Protein AF-A0A2H0A6L0-F1 (afdb_monomer_lite)

Radius of gyration: 22.54 Å; chains: 1; bounding box: 76×34×44 Å

pLDDT: mean 83.15, std 18.65, range [38.72, 98.06]

Foldseek 3Di:
DPVCVVCVVVLLVQLVVLCVLQVVDDSVRLSVQLVVQLVVQVVPDPCPVDDSVVSSVVSSVVSSVVSSCVVVVVVVVVVVVVVVVVVVVVVPPDPDDDD

Secondary structure (DSSP, 8-state):
--HHHHHHHHHHHHHHHHGGG-TTS-HHHHHHHHHHHHHHHHHT--STTS-HHHHHHHHHHHHHHHHHHHHHHHHHHHHHHHHHHHHHHHTTSSS----

Structure (mmCIF, N/CA/C/O backbone):
data_AF-A0A2H0A6L0-F1
#
_entry.id   AF-A0A2H0A6L0-F1
#
loop_
_atom_site.group_PDB
_atom_site.id
_atom_site.type_symbol
_atom_site.label_atom_id
_atom_site.label_alt_id
_atom_site.label_comp_id
_atom_site.label_asym_id
_atom_site.label_entity_id
_atom_site.label_seq_id
_atom_site.pdbx_PDB_ins_code
_atom_site.Cartn_x
_atom_site.Cartn_y
_atom_site.Cartn_z
_atom_site.occupancy
_atom_site.B_iso_or_equiv
_atom_site.auth_seq_id
_atom_site.auth_comp_id
_atom_site.auth_asym_id
_atom_site.auth_atom_id
_atom_site.pdbx_PDB_model_num
ATOM 1 N N . MET A 1 1 ? 17.806 -6.354 -7.735 1.00 68.44 1 MET A N 1
ATOM 2 C CA . MET A 1 1 ? 17.191 -5.100 -7.240 1.00 68.44 1 MET A CA 1
ATOM 3 C C . MET A 1 1 ? 16.490 -5.406 -5.926 1.00 68.44 1 MET A C 1
ATOM 5 O O . MET A 1 1 ? 15.667 -6.309 -5.908 1.00 68.44 1 MET A O 1
ATOM 9 N N . ASN A 1 2 ? 16.850 -4.749 -4.819 1.00 87.56 2 ASN A N 1
ATOM 10 C CA . ASN A 1 2 ? 16.207 -5.010 -3.527 1.00 87.56 2 ASN A CA 1
ATOM 11 C C . ASN A 1 2 ? 15.012 -4.061 -3.339 1.00 87.56 2 ASN A C 1
ATOM 13 O O . ASN A 1 2 ? 15.160 -2.935 -2.860 1.00 87.56 2 ASN A O 1
ATOM 17 N N . TYR A 1 3 ? 13.829 -4.523 -3.746 1.00 89.88 3 TYR A N 1
ATOM 18 C CA . TYR A 1 3 ? 12.594 -3.741 -3.663 1.00 89.88 3 TYR A CA 1
ATOM 19 C C . TYR A 1 3 ? 12.188 -3.406 -2.223 1.00 89.88 3 TYR A C 1
ATOM 21 O O . TYR A 1 3 ? 11.608 -2.346 -1.989 1.00 89.88 3 TYR A O 1
ATOM 29 N N . ALA A 1 4 ? 12.549 -4.247 -1.248 1.00 90.31 4 ALA A N 1
ATOM 30 C CA . ALA A 1 4 ? 12.293 -3.958 0.159 1.00 90.31 4 ALA A CA 1
ATOM 31 C C . ALA A 1 4 ? 13.054 -2.704 0.610 1.00 90.31 4 ALA A C 1
ATOM 33 O O . ALA A 1 4 ? 12.479 -1.827 1.246 1.00 90.31 4 ALA A O 1
ATOM 34 N N . ILE A 1 5 ? 14.320 -2.550 0.210 1.00 93.81 5 ILE A N 1
ATOM 35 C CA . ILE A 1 5 ? 15.089 -1.332 0.508 1.00 93.81 5 ILE A CA 1
ATOM 36 C C . ILE A 1 5 ? 14.494 -0.127 -0.229 1.00 93.81 5 ILE A C 1
ATOM 38 O O . ILE A 1 5 ? 14.269 0.917 0.383 1.00 93.81 5 ILE A O 1
ATOM 42 N N . GLN A 1 6 ? 14.189 -0.283 -1.519 1.00 94.88 6 GLN A N 1
ATOM 43 C CA . GLN A 1 6 ? 13.694 0.805 -2.366 1.00 94.88 6 GLN A CA 1
ATOM 44 C C . GLN A 1 6 ? 12.378 1.414 -1.860 1.00 94.88 6 GLN A C 1
ATOM 46 O O . GLN A 1 6 ? 12.210 2.632 -1.895 1.00 94.88 6 GLN A O 1
ATOM 51 N N . PHE A 1 7 ? 11.445 0.586 -1.384 1.00 96.25 7 PHE A N 1
ATOM 52 C CA . PHE A 1 7 ? 10.108 1.037 -0.993 1.00 96.25 7 PHE A CA 1
ATOM 53 C C . PHE A 1 7 ? 9.900 1.164 0.519 1.00 96.25 7 PHE A C 1
ATOM 55 O O . PHE A 1 7 ? 8.832 1.603 0.944 1.00 96.25 7 PHE A O 1
ATOM 62 N N . ARG A 1 8 ? 10.912 0.885 1.352 1.00 96.06 8 ARG A N 1
ATOM 63 C CA . ARG A 1 8 ? 10.808 0.987 2.820 1.00 96.06 8 ARG A CA 1
ATOM 64 C C . ARG A 1 8 ? 10.291 2.346 3.291 1.00 96.06 8 ARG A C 1
ATOM 66 O O . ARG A 1 8 ? 9.415 2.416 4.150 1.00 96.06 8 ARG A O 1
ATOM 73 N N . GLY A 1 9 ? 10.823 3.433 2.728 1.00 97.31 9 GLY A N 1
ATOM 74 C CA . GLY A 1 9 ? 10.389 4.793 3.070 1.00 97.31 9 GLY A CA 1
ATOM 75 C C . GLY A 1 9 ? 8.928 5.055 2.691 1.00 97.31 9 GLY A C 1
ATOM 76 O O . GLY A 1 9 ? 8.188 5.683 3.448 1.00 97.31 9 GLY A O 1
ATOM 77 N N . PHE A 1 10 ? 8.493 4.513 1.552 1.00 97.31 10 PHE A N 1
ATOM 78 C CA . PHE A 1 10 ? 7.110 4.600 1.095 1.00 97.31 10 PHE A CA 1
ATOM 79 C C . PHE A 1 10 ? 6.152 3.828 2.014 1.00 97.31 10 PHE A C 1
ATOM 81 O O . PHE A 1 10 ? 5.127 4.383 2.415 1.00 97.31 10 PHE A O 1
ATOM 88 N N . VAL A 1 11 ? 6.506 2.602 2.412 1.00 97.69 11 VAL A N 1
ATOM 89 C CA . VAL A 1 11 ? 5.697 1.789 3.336 1.00 97.69 11 VAL A CA 1
ATOM 90 C C . VAL A 1 11 ? 5.546 2.492 4.683 1.00 97.69 11 VAL A C 1
ATOM 92 O O . VAL A 1 11 ? 4.423 2.751 5.107 1.00 97.69 11 VAL A O 1
ATOM 95 N N . LYS A 1 12 ? 6.650 2.934 5.300 1.00 97.75 12 LYS A N 1
ATOM 96 C CA . LYS A 1 12 ? 6.607 3.676 6.574 1.00 97.75 12 LYS A CA 1
ATOM 97 C C . LYS A 1 12 ? 5.739 4.934 6.500 1.00 97.75 12 LYS A C 1
ATOM 99 O O . LYS A 1 12 ? 4.939 5.204 7.394 1.00 97.75 12 LYS A O 1
ATOM 104 N N . SER A 1 13 ? 5.874 5.706 5.420 1.00 97.81 13 SER A N 1
ATOM 105 C CA . SER A 1 13 ? 5.053 6.902 5.193 1.00 97.81 13 SER A CA 1
ATOM 106 C C . SER A 1 13 ? 3.568 6.554 5.063 1.00 97.81 13 SER A C 1
ATOM 108 O O . SER A 1 13 ? 2.719 7.265 5.602 1.00 97.81 13 SER A O 1
ATOM 110 N N . THR A 1 14 ? 3.252 5.446 4.392 1.00 97.31 14 THR A N 1
ATOM 111 C CA . THR A 1 14 ? 1.880 4.962 4.211 1.00 97.31 14 THR A CA 1
ATOM 112 C C . THR A 1 14 ? 1.263 4.518 5.532 1.00 97.31 14 THR A C 1
ATOM 114 O O . THR A 1 14 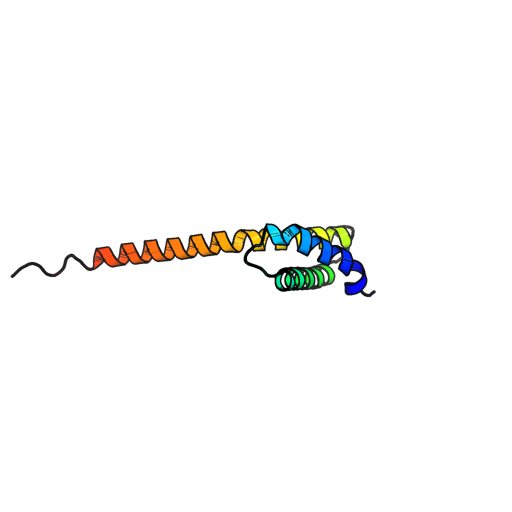? 0.154 4.956 5.834 1.00 97.31 14 THR A O 1
ATOM 117 N N . VAL A 1 15 ? 1.981 3.739 6.347 1.00 97.69 15 VAL A N 1
ATOM 118 C CA . VAL A 1 15 ? 1.531 3.306 7.682 1.00 97.69 15 VAL A CA 1
ATOM 119 C C . VAL A 1 15 ? 1.175 4.518 8.538 1.00 97.69 15 VAL A C 1
ATOM 121 O O . VAL A 1 15 ? 0.028 4.664 8.961 1.00 97.69 15 VAL A O 1
ATOM 124 N N . ARG A 1 16 ? 2.111 5.467 8.678 1.00 97.19 16 ARG A N 1
ATOM 125 C CA . ARG A 1 16 ? 1.908 6.685 9.477 1.00 97.19 16 ARG A CA 1
ATOM 126 C C . ARG A 1 16 ? 0.692 7.497 9.021 1.00 97.19 16 ARG A C 1
A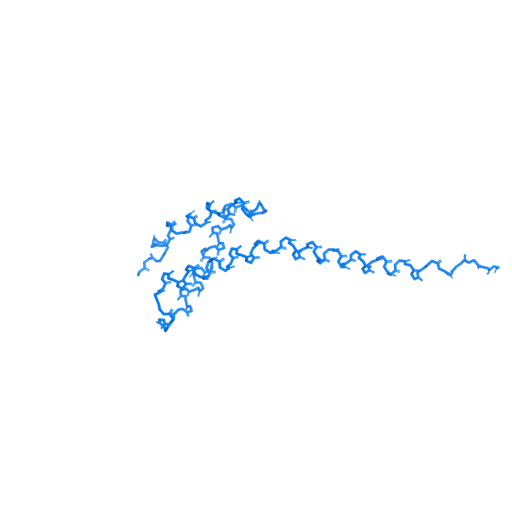TOM 128 O O . ARG A 1 16 ? -0.065 7.988 9.850 1.00 97.19 16 ARG A O 1
ATOM 135 N N . LYS A 1 17 ? 0.489 7.647 7.706 1.00 96.38 17 LYS A N 1
ATOM 136 C CA . LYS A 1 17 ? -0.647 8.406 7.146 1.00 96.38 17 LYS A CA 1
ATOM 137 C C . LYS A 1 17 ? -1.995 7.710 7.335 1.00 96.38 17 LYS A C 1
ATOM 139 O O . LYS A 1 17 ? -3.018 8.385 7.338 1.00 96.38 17 LYS A O 1
ATOM 144 N N . ASN A 1 18 ? -2.010 6.382 7.430 1.00 96.12 18 ASN A N 1
ATOM 145 C CA . ASN A 1 18 ? -3.246 5.605 7.479 1.00 96.12 18 ASN A CA 1
ATOM 146 C C . ASN A 1 18 ? -3.622 5.142 8.884 1.00 96.12 18 ASN A C 1
ATOM 148 O O . ASN A 1 18 ? -4.786 4.814 9.082 1.00 96.12 18 ASN A O 1
ATOM 152 N N . LYS A 1 19 ? -2.701 5.159 9.855 1.00 94.25 19 LYS A N 1
ATOM 153 C CA . LYS A 1 19 ? -2.969 4.655 11.207 1.00 94.25 19 LYS A CA 1
ATOM 154 C C . LYS A 1 19 ? -4.178 5.323 11.872 1.00 94.25 19 LYS A C 1
ATOM 156 O O . LYS A 1 19 ? -5.018 4.629 12.431 1.00 94.25 19 LYS A O 1
ATOM 161 N N . ALA A 1 20 ? -4.320 6.643 11.740 1.00 92.56 20 ALA A N 1
ATOM 162 C CA . ALA A 1 20 ? -5.478 7.367 12.275 1.00 92.56 20 ALA A CA 1
ATOM 163 C C . ALA A 1 20 ? -6.806 6.992 11.584 1.00 92.56 20 ALA A C 1
ATOM 165 O O . ALA A 1 20 ? -7.861 7.052 12.203 1.00 92.56 20 ALA A O 1
ATOM 166 N N . ALA A 1 21 ? -6.760 6.590 10.310 1.00 92.25 21 ALA A N 1
ATOM 167 C CA . ALA A 1 21 ? -7.936 6.202 9.527 1.00 92.25 21 ALA A CA 1
ATOM 168 C C . ALA A 1 21 ? -8.257 4.696 9.605 1.00 92.25 21 ALA A C 1
ATOM 170 O O . ALA A 1 21 ? -9.267 4.262 9.057 1.00 92.25 21 ALA A O 1
ATOM 171 N N . LEU A 1 22 ? -7.388 3.903 10.235 1.00 93.50 22 LEU A N 1
ATOM 172 C CA . LEU A 1 22 ? -7.511 2.458 10.424 1.00 93.50 22 LEU A CA 1
ATOM 173 C C . LEU A 1 22 ? -7.320 2.139 11.919 1.00 93.50 22 LEU A C 1
ATOM 175 O O . LEU A 1 22 ? -6.303 1.551 12.297 1.00 93.50 22 LEU A O 1
ATOM 179 N N . PRO A 1 23 ? -8.251 2.570 12.791 1.00 91.00 23 PRO A N 1
ATOM 180 C CA . PRO A 1 23 ? -8.098 2.417 14.237 1.00 91.00 23 PRO A CA 1
ATOM 181 C C . PRO A 1 23 ? -7.986 0.945 14.655 1.00 91.00 23 PRO A C 1
ATOM 183 O O . PRO A 1 23 ? -7.153 0.630 15.503 1.00 91.00 23 PRO A O 1
ATOM 186 N N . ASP A 1 24 ? -8.720 0.063 13.973 1.00 91.19 24 ASP A N 1
ATOM 187 C CA . ASP A 1 24 ? -8.804 -1.375 14.260 1.00 91.19 24 ASP A CA 1
ATOM 188 C C . ASP A 1 24 ? -7.556 -2.175 13.859 1.00 91.19 24 ASP A C 1
ATOM 190 O O . ASP A 1 24 ? -7.453 -3.351 14.191 1.00 91.19 24 ASP A O 1
ATOM 194 N N . PHE A 1 25 ? -6.616 -1.564 13.133 1.00 93.94 25 PHE A N 1
ATOM 195 C CA . PHE A 1 25 ? -5.398 -2.227 12.669 1.00 93.94 25 PHE A CA 1
ATOM 196 C C . PHE A 1 25 ? -4.179 -1.649 13.371 1.00 93.94 25 PHE A C 1
ATOM 198 O O . PHE A 1 25 ? -3.976 -0.435 13.399 1.00 93.94 25 PHE A O 1
ATOM 205 N N . THR A 1 26 ? -3.313 -2.498 13.903 1.00 95.81 26 THR A N 1
ATOM 206 C CA . THR A 1 26 ? -1.997 -2.097 14.413 1.00 95.81 26 THR A CA 1
ATOM 207 C C . THR A 1 26 ? -1.104 -1.572 13.284 1.00 95.81 26 THR A C 1
ATOM 209 O O . THR A 1 26 ? -1.301 -1.880 12.108 1.00 95.81 26 THR A O 1
ATOM 212 N N . GLU A 1 27 ? -0.080 -0.781 13.621 1.00 96.38 27 GLU A N 1
ATOM 213 C CA . GLU A 1 27 ? 0.892 -0.317 12.618 1.00 96.38 27 GLU A CA 1
ATOM 214 C C . GLU A 1 27 ? 1.575 -1.485 11.893 1.00 96.38 27 GLU A C 1
ATOM 216 O O . GLU A 1 27 ? 1.780 -1.414 10.682 1.00 96.38 27 GLU A O 1
ATOM 221 N N . HIS A 1 28 ? 1.852 -2.575 12.616 1.00 97.06 28 HIS A N 1
ATOM 222 C CA . HIS A 1 28 ? 2.456 -3.786 12.069 1.00 97.06 28 HIS A CA 1
ATOM 223 C C . HIS A 1 28 ? 1.540 -4.491 11.056 1.00 97.06 28 HIS A C 1
ATOM 225 O O . HIS A 1 28 ? 2.004 -4.926 10.005 1.00 97.06 28 HIS A O 1
ATOM 231 N N . GLU A 1 29 ? 0.234 -4.579 11.321 1.00 96.50 29 GLU A N 1
ATOM 232 C CA . GLU A 1 29 ? -0.726 -5.153 10.365 1.00 96.50 29 GLU A CA 1
ATOM 233 C C . GLU A 1 29 ? -0.853 -4.295 9.102 1.00 96.50 29 GLU A C 1
ATOM 235 O O . GLU A 1 29 ? -0.870 -4.826 7.991 1.00 96.50 29 GLU A O 1
ATOM 240 N N . ILE A 1 30 ? -0.878 -2.965 9.248 1.00 97.44 30 ILE A N 1
ATOM 241 C CA . ILE A 1 30 ? -0.901 -2.044 8.101 1.00 97.44 30 ILE A CA 1
ATOM 242 C C . ILE A 1 30 ? 0.390 -2.183 7.282 1.00 97.44 30 ILE A C 1
ATOM 244 O O . ILE A 1 30 ? 0.346 -2.192 6.048 1.00 97.44 30 ILE A O 1
ATOM 248 N N . GLU A 1 31 ? 1.542 -2.302 7.947 1.00 98.00 31 GLU A N 1
ATOM 249 C CA . GLU A 1 31 ? 2.832 -2.531 7.295 1.00 98.00 31 GLU A CA 1
ATOM 250 C C . GLU A 1 31 ? 2.848 -3.861 6.528 1.00 98.00 31 GLU A C 1
ATOM 252 O O . GLU A 1 31 ? 3.224 -3.882 5.353 1.00 98.00 31 GLU A O 1
ATOM 257 N N . ALA A 1 32 ? 2.393 -4.951 7.151 1.00 97.75 32 ALA A N 1
ATOM 258 C CA . ALA A 1 32 ? 2.316 -6.267 6.524 1.00 97.75 32 ALA A CA 1
ATOM 259 C C . ALA A 1 32 ? 1.429 -6.250 5.268 1.00 97.75 32 ALA A C 1
ATOM 261 O O . ALA A 1 32 ? 1.827 -6.759 4.219 1.00 97.75 32 ALA A O 1
ATOM 262 N N . GLU A 1 33 ? 0.270 -5.594 5.336 1.00 97.69 33 GLU A N 1
ATOM 263 C CA . GLU A 1 33 ? -0.632 -5.406 4.194 1.00 97.69 33 GLU A CA 1
ATOM 264 C C . GLU A 1 33 ? 0.023 -4.595 3.062 1.00 97.69 33 GLU A C 1
ATOM 266 O O . GLU A 1 33 ? -0.110 -4.940 1.884 1.00 97.69 33 GLU A O 1
ATOM 271 N N . CYS A 1 34 ? 0.787 -3.548 3.395 1.00 97.81 34 CYS A N 1
ATOM 272 C CA . CYS A 1 34 ? 1.544 -2.787 2.401 1.00 97.81 34 CYS A CA 1
ATOM 273 C C . CYS A 1 34 ? 2.583 -3.664 1.690 1.00 97.81 34 CYS A C 1
ATOM 275 O O . CYS A 1 34 ? 2.673 -3.624 0.461 1.00 97.81 34 CYS A O 1
ATOM 277 N N . TRP A 1 35 ? 3.350 -4.463 2.437 1.00 98.06 35 TRP A N 1
ATOM 278 C CA . TRP A 1 35 ? 4.363 -5.354 1.867 1.00 98.06 35 TRP A CA 1
ATOM 279 C C . TRP A 1 35 ? 3.755 -6.464 1.009 1.00 98.06 35 TRP A C 1
ATOM 281 O O . TRP A 1 35 ? 4.257 -6.727 -0.085 1.00 98.06 35 TRP A O 1
ATOM 291 N N . ALA A 1 36 ? 2.650 -7.065 1.455 1.00 97.75 36 ALA A N 1
ATOM 292 C CA . ALA A 1 36 ? 1.943 -8.098 0.706 1.00 97.75 36 ALA A CA 1
ATOM 293 C C . ALA A 1 36 ? 1.448 -7.572 -0.650 1.00 97.75 36 ALA A C 1
ATOM 295 O O . ALA A 1 36 ? 1.727 -8.160 -1.698 1.00 97.75 36 ALA A O 1
ATOM 296 N N . VAL A 1 37 ? 0.773 -6.418 -0.655 1.00 97.88 37 VAL A N 1
ATOM 297 C CA . VAL A 1 37 ? 0.282 -5.800 -1.896 1.00 97.88 37 VAL A CA 1
ATOM 298 C C . VAL A 1 37 ? 1.424 -5.368 -2.801 1.00 97.88 37 VAL A C 1
ATOM 300 O O . VAL A 1 37 ? 1.332 -5.536 -4.015 1.00 97.88 37 VAL A O 1
ATOM 303 N N . LEU A 1 38 ? 2.510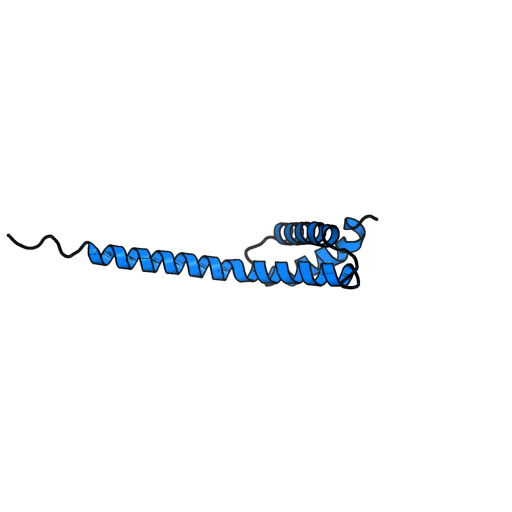 -4.846 -2.236 1.00 97.31 38 LEU A N 1
ATOM 304 C CA . LEU A 1 38 ? 3.686 -4.451 -3.000 1.00 97.31 38 LEU A CA 1
ATOM 305 C C . LEU A 1 38 ? 4.324 -5.645 -3.720 1.00 97.31 38 LEU A C 1
ATOM 307 O O . LEU A 1 38 ? 4.628 -5.538 -4.907 1.00 97.31 38 LEU A O 1
ATOM 311 N N . ALA A 1 39 ? 4.475 -6.787 -3.043 1.00 96.75 39 ALA A N 1
ATOM 312 C CA . ALA A 1 39 ? 5.007 -8.005 -3.650 1.00 96.75 39 ALA A CA 1
ATOM 313 C C . ALA A 1 39 ? 4.138 -8.478 -4.829 1.00 96.75 39 ALA A C 1
ATOM 315 O O . ALA A 1 39 ? 4.653 -8.741 -5.918 1.00 96.75 39 ALA A O 1
ATOM 316 N N . ILE A 1 40 ? 2.814 -8.498 -4.645 1.00 96.75 40 ILE A N 1
ATOM 317 C CA . ILE A 1 40 ? 1.857 -8.859 -5.702 1.00 96.75 40 ILE A CA 1
ATOM 318 C C . ILE A 1 40 ? 1.922 -7.859 -6.864 1.00 96.75 40 ILE A C 1
ATOM 320 O O . ILE A 1 40 ? 1.931 -8.258 -8.029 1.00 96.75 40 ILE A O 1
ATOM 324 N N . ALA A 1 41 ? 1.972 -6.560 -6.564 1.00 96.06 41 ALA A N 1
ATOM 325 C CA . ALA A 1 41 ? 2.000 -5.504 -7.566 1.00 96.06 41 ALA A CA 1
ATOM 326 C C . ALA A 1 41 ? 3.261 -5.576 -8.433 1.00 96.06 41 ALA A C 1
ATOM 328 O O . ALA A 1 41 ? 3.147 -5.433 -9.647 1.00 96.06 41 ALA A O 1
ATOM 329 N N . ILE A 1 42 ? 4.428 -5.834 -7.833 1.00 95.62 42 ILE A N 1
ATOM 330 C CA . ILE A 1 42 ? 5.691 -6.030 -8.559 1.00 95.62 42 ILE A CA 1
ATOM 331 C C . ILE A 1 42 ? 5.610 -7.263 -9.449 1.00 95.62 42 ILE A C 1
ATOM 333 O O . ILE A 1 42 ? 5.945 -7.180 -10.625 1.00 95.62 42 ILE A O 1
ATOM 337 N N . HIS A 1 43 ? 5.137 -8.389 -8.911 1.00 95.62 43 HIS A N 1
ATOM 338 C CA . HIS A 1 43 ? 5.049 -9.636 -9.668 1.00 95.62 43 HIS A CA 1
ATOM 339 C C . HIS A 1 43 ? 4.125 -9.523 -10.891 1.00 95.62 43 HIS A C 1
ATOM 341 O O . HIS A 1 43 ? 4.382 -10.135 -11.921 1.00 95.62 43 HIS A O 1
ATOM 347 N N . ARG A 1 44 ? 3.061 -8.719 -10.791 1.00 95.31 44 ARG A N 1
ATOM 348 C CA . ARG A 1 44 ? 2.089 -8.496 -11.873 1.00 95.31 44 ARG A CA 1
ATOM 349 C C . ARG A 1 44 ? 2.448 -7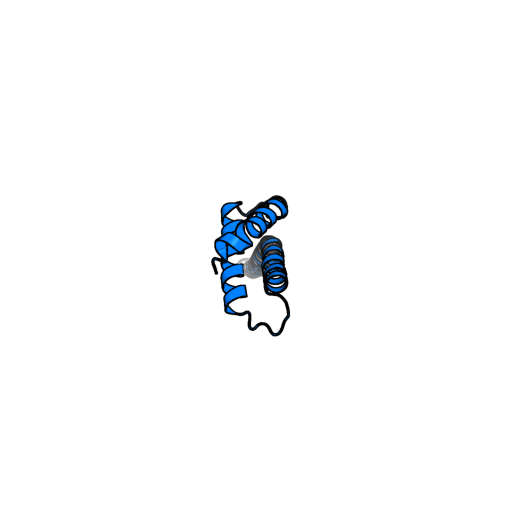.350 -12.819 1.00 95.31 44 ARG A C 1
ATOM 351 O O . ARG A 1 44 ? 1.687 -7.091 -13.747 1.00 95.31 44 ARG A O 1
ATOM 358 N N . TRP A 1 45 ? 3.527 -6.616 -12.561 1.00 95.44 45 TRP A N 1
ATOM 359 C CA . TRP A 1 45 ? 3.884 -5.465 -13.382 1.00 95.44 45 TRP A CA 1
ATOM 360 C C . TRP A 1 45 ? 4.650 -5.913 -14.629 1.00 95.44 45 TRP A C 1
ATOM 362 O O . TRP A 1 45 ? 5.727 -6.491 -14.540 1.00 95.44 45 TRP A O 1
ATOM 372 N N . ASP A 1 46 ? 4.085 -5.606 -15.792 1.00 95.25 46 ASP A N 1
ATOM 373 C CA . ASP A 1 46 ? 4.588 -5.954 -17.127 1.00 95.25 46 ASP A CA 1
ATOM 374 C C . ASP A 1 46 ? 5.240 -4.761 -17.856 1.00 95.25 46 ASP A C 1
ATOM 376 O O . ASP A 1 46 ? 5.697 -4.887 -18.987 1.00 95.25 46 ASP A O 1
ATOM 380 N N . GLY A 1 47 ? 5.251 -3.578 -17.232 1.00 93.44 47 GLY A N 1
ATOM 381 C CA . GLY A 1 47 ? 5.770 -2.341 -17.819 1.00 93.44 47 GLY A CA 1
ATOM 382 C C . GLY A 1 47 ? 4.815 -1.607 -18.766 1.00 93.44 47 GLY A C 1
ATOM 383 O O . GLY A 1 47 ? 5.082 -0.451 -19.095 1.00 93.44 47 GLY A O 1
ATOM 384 N N . SER A 1 48 ? 3.678 -2.196 -19.153 1.00 92.69 48 SER A N 1
ATOM 385 C CA . SER A 1 48 ? 2.760 -1.593 -20.135 1.00 92.69 48 SER A CA 1
ATOM 386 C C . SER A 1 48 ? 1.990 -0.389 -19.577 1.00 92.69 48 SER A C 1
ATOM 388 O O . SER A 1 48 ? 1.629 0.532 -20.305 1.00 92.69 48 SER A O 1
ATOM 390 N N . LYS A 1 49 ? 1.780 -0.357 -18.256 1.00 83.38 49 LYS A N 1
ATOM 391 C CA . LYS A 1 49 ? 0.966 0.654 -17.552 1.00 83.38 49 LYS A CA 1
ATOM 392 C C . LYS A 1 49 ? 1.786 1.785 -16.922 1.00 83.38 49 LYS A C 1
ATOM 394 O O . LYS A 1 49 ? 1.350 2.418 -15.961 1.00 83.38 49 LYS A O 1
ATOM 399 N N . GLY A 1 50 ? 2.982 2.041 -17.450 1.00 92.88 50 GLY A N 1
ATOM 400 C CA . GLY A 1 50 ? 3.870 3.109 -16.992 1.00 92.88 50 GLY A CA 1
ATOM 401 C C . GLY A 1 50 ? 4.789 2.700 -15.838 1.00 92.88 50 GLY A C 1
ATOM 402 O O . GLY A 1 50 ? 5.085 1.524 -15.640 1.00 92.88 50 GLY A O 1
ATOM 403 N N . LYS A 1 51 ? 5.288 3.692 -15.085 1.00 95.69 51 LYS A N 1
ATOM 404 C CA . LYS A 1 51 ? 6.342 3.503 -14.070 1.00 95.69 51 LYS A CA 1
ATOM 405 C C . LYS A 1 51 ? 5.885 2.585 -12.928 1.00 95.69 51 LYS A C 1
ATOM 407 O O . LYS A 1 51 ? 4.827 2.804 -12.337 1.00 95.69 51 LYS A O 1
ATOM 412 N N . LEU A 1 52 ? 6.752 1.649 -12.528 1.00 94.19 52 LEU A N 1
ATOM 413 C CA . LEU A 1 52 ? 6.515 0.727 -11.408 1.00 94.19 52 LEU A CA 1
ATOM 414 C C . LEU A 1 52 ? 6.123 1.446 -10.107 1.00 94.19 52 LEU A C 1
ATOM 416 O O . LEU A 1 52 ? 5.243 0.990 -9.385 1.00 94.19 52 LEU A O 1
ATOM 420 N N . SER A 1 53 ? 6.747 2.587 -9.804 1.00 94.81 53 SER A N 1
ATOM 421 C CA . SER A 1 53 ? 6.439 3.362 -8.596 1.00 94.81 53 SER A CA 1
ATOM 422 C C . SER A 1 53 ? 4.994 3.868 -8.571 1.00 94.81 53 SER A C 1
ATOM 424 O O . SER A 1 53 ? 4.339 3.781 -7.535 1.00 94.81 53 SER A O 1
ATOM 426 N N . SER A 1 54 ? 4.478 4.350 -9.705 1.00 96.00 54 SER A N 1
ATOM 427 C CA . SER A 1 54 ? 3.083 4.783 -9.846 1.00 96.00 54 SER A CA 1
ATOM 428 C C . SER A 1 54 ? 2.117 3.604 -9.731 1.00 96.00 54 SER A C 1
ATOM 430 O O . SER A 1 54 ? 1.090 3.715 -9.066 1.00 96.00 54 SER A O 1
ATOM 432 N N . TRP A 1 55 ? 2.471 2.458 -10.318 1.00 96.19 55 TRP A N 1
ATOM 433 C CA . TRP A 1 55 ? 1.699 1.220 -10.204 1.00 96.19 55 TRP A CA 1
ATOM 434 C C . TRP A 1 55 ? 1.574 0.747 -8.747 1.00 96.19 55 TRP A C 1
ATOM 436 O O . TRP A 1 55 ? 0.466 0.532 -8.253 1.00 96.19 55 TRP A O 1
ATOM 446 N N . ILE A 1 56 ? 2.699 0.669 -8.030 1.00 96.50 56 ILE A N 1
ATOM 447 C CA . ILE A 1 56 ? 2.740 0.300 -6.607 1.00 96.50 56 ILE A CA 1
ATOM 448 C C . ILE A 1 56 ? 1.952 1.300 -5.760 1.00 96.50 56 ILE A C 1
ATOM 450 O O . ILE A 1 56 ? 1.183 0.891 -4.891 1.00 96.50 56 ILE A O 1
ATOM 454 N N . TYR A 1 57 ? 2.108 2.601 -6.021 1.00 96.31 57 TYR A N 1
ATOM 455 C CA . TYR A 1 57 ? 1.374 3.641 -5.304 1.00 96.31 57 TYR A CA 1
ATOM 456 C C . TYR A 1 57 ? -0.141 3.436 -5.407 1.00 96.31 57 TYR A C 1
ATOM 458 O O . TYR A 1 57 ? -0.835 3.452 -4.387 1.00 96.31 57 TYR A O 1
ATOM 466 N N . THR A 1 58 ? -0.650 3.199 -6.619 1.00 96.69 58 THR A N 1
ATOM 467 C CA . THR A 1 58 ? -2.074 2.933 -6.851 1.00 96.69 58 THR A CA 1
ATOM 468 C C . THR A 1 58 ? -2.529 1.660 -6.144 1.00 96.69 58 THR A C 1
ATOM 470 O O . THR A 1 58 ? -3.548 1.690 -5.454 1.00 96.69 58 THR A O 1
ATOM 473 N N . ALA A 1 59 ? -1.768 0.567 -6.256 1.00 97.06 59 ALA A N 1
ATOM 474 C CA . ALA A 1 59 ? -2.115 -0.709 -5.632 1.00 97.06 59 ALA A CA 1
ATOM 475 C C . ALA A 1 59 ? -2.211 -0.596 -4.100 1.00 97.06 59 ALA A C 1
ATOM 477 O O . ALA A 1 59 ? -3.226 -0.963 -3.506 1.00 97.06 59 ALA A O 1
ATOM 478 N N . VAL A 1 60 ? -1.190 -0.021 -3.458 1.00 97.56 60 VAL A N 1
ATOM 479 C CA . VAL A 1 60 ? -1.153 0.135 -1.997 1.00 97.56 60 VAL A CA 1
ATOM 480 C C . VAL A 1 60 ? -2.228 1.112 -1.519 1.00 97.56 60 VAL A C 1
ATOM 482 O O . VAL A 1 60 ? -2.927 0.833 -0.547 1.00 97.56 60 VAL A O 1
ATOM 485 N N . THR A 1 61 ? -2.436 2.228 -2.225 1.00 96.12 61 THR A N 1
ATOM 486 C CA . THR A 1 61 ? -3.492 3.192 -1.874 1.00 96.12 61 THR A CA 1
ATOM 487 C C . THR A 1 61 ? -4.885 2.572 -1.995 1.00 96.12 61 THR A C 1
ATOM 489 O O . THR A 1 61 ? -5.737 2.820 -1.141 1.00 96.12 61 THR A O 1
ATOM 492 N N . GLY A 1 62 ? -5.119 1.755 -3.027 1.00 97.12 62 GLY A N 1
ATOM 493 C CA . GLY A 1 62 ? -6.351 0.981 -3.186 1.00 97.12 62 GLY A CA 1
ATOM 494 C C . GLY A 1 62 ? -6.587 0.065 -1.990 1.00 97.12 62 GLY A C 1
ATOM 495 O O . GLY A 1 62 ? -7.629 0.164 -1.345 1.00 97.12 62 GLY A O 1
ATOM 496 N N . ARG A 1 63 ? -5.571 -0.712 -1.595 1.00 96.88 63 ARG A N 1
ATOM 497 C CA . ARG A 1 63 ? -5.677 -1.598 -0.430 1.00 96.88 63 ARG A CA 1
ATOM 498 C C . ARG A 1 63 ? -6.032 -0.857 0.852 1.00 96.88 63 ARG A C 1
ATOM 500 O O . ARG A 1 63 ? -6.896 -1.310 1.593 1.00 96.88 63 ARG A O 1
ATOM 507 N N . MET A 1 64 ? -5.400 0.287 1.115 1.00 96.88 64 MET A N 1
ATOM 508 C CA . MET A 1 64 ? -5.715 1.075 2.311 1.00 96.88 64 MET A CA 1
ATOM 509 C C . MET A 1 64 ? -7.173 1.549 2.310 1.00 96.88 64 MET A C 1
ATOM 511 O O . MET A 1 64 ? -7.810 1.563 3.360 1.00 96.88 64 MET A O 1
ATOM 515 N N . LYS A 1 65 ? -7.731 1.904 1.143 1.00 95.62 65 LYS A N 1
ATOM 516 C CA . LYS A 1 65 ? -9.158 2.242 1.017 1.00 95.62 65 LYS A CA 1
ATOM 517 C C . LYS A 1 65 ? -10.052 1.033 1.289 1.00 95.62 65 LYS A C 1
ATOM 519 O O . LYS A 1 65 ? -11.074 1.197 1.947 1.00 95.62 65 LYS A O 1
ATOM 524 N N . ASP A 1 66 ? -9.671 -0.154 0.829 1.00 94.56 66 ASP A N 1
ATOM 525 C CA . ASP A 1 66 ? -10.436 -1.380 1.075 1.00 94.56 66 ASP A CA 1
ATOM 526 C C . ASP A 1 66 ? -10.457 -1.743 2.563 1.00 94.56 66 ASP A C 1
ATOM 528 O O . ASP A 1 66 ? -11.511 -2.075 3.104 1.00 94.56 66 ASP A O 1
ATOM 532 N N . LEU A 1 67 ? -9.322 -1.604 3.256 1.00 93.44 67 LEU A N 1
ATOM 533 C CA . LEU A 1 67 ? -9.247 -1.828 4.703 1.00 93.44 67 LEU A CA 1
ATOM 534 C C . LEU A 1 67 ? -10.171 -0.881 5.479 1.00 93.44 67 LEU A C 1
ATOM 536 O O . LEU A 1 67 ? -10.844 -1.326 6.402 1.00 93.44 67 LEU A O 1
ATOM 540 N N . ARG A 1 68 ? -10.292 0.388 5.063 1.00 91.38 68 ARG A N 1
ATOM 541 C CA . ARG A 1 68 ? -11.214 1.349 5.701 1.00 91.38 68 ARG A CA 1
ATOM 542 C C . ARG A 1 68 ? -12.687 0.980 5.535 1.00 91.38 68 ARG A C 1
ATOM 544 O O . ARG A 1 68 ? -13.505 1.388 6.349 1.00 91.38 68 ARG A O 1
ATOM 551 N N . LYS A 1 69 ? -13.041 0.235 4.485 1.00 88.62 69 LYS A N 1
ATOM 552 C CA . LYS A 1 69 ? -14.423 -0.204 4.238 1.00 88.62 69 LYS A CA 1
ATOM 553 C C . LYS A 1 69 ? -14.795 -1.464 5.021 1.00 88.62 69 LYS A C 1
ATOM 555 O O . LYS A 1 69 ? -15.979 -1.712 5.221 1.00 88.62 69 LYS A O 1
ATOM 560 N N . ARG A 1 70 ? -13.816 -2.259 5.473 1.00 80.31 70 ARG A N 1
ATOM 561 C CA . ARG A 1 70 ? -14.068 -3.531 6.177 1.00 80.31 70 ARG A CA 1
ATOM 562 C C . ARG A 1 70 ? -14.952 -3.391 7.425 1.00 80.31 70 ARG A C 1
ATOM 564 O O . ARG A 1 70 ? -15.857 -4.213 7.550 1.00 80.31 70 ARG A O 1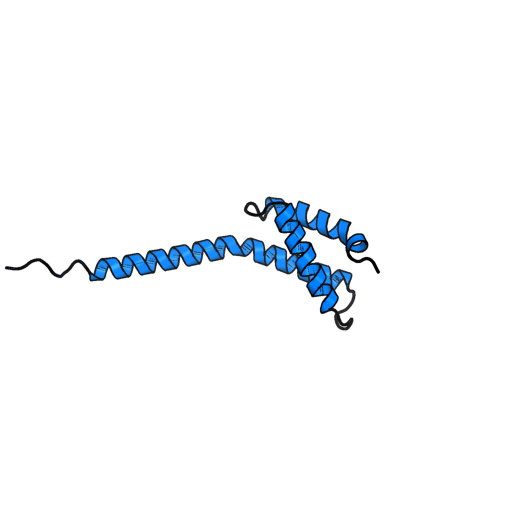
ATOM 571 N N . PRO A 1 71 ? -14.766 -2.394 8.311 1.00 71.56 71 PRO A N 1
ATOM 572 C CA . PRO A 1 71 ? -15.638 -2.233 9.476 1.00 71.56 71 PRO A CA 1
ATOM 573 C C . PRO A 1 71 ? -17.098 -1.968 9.088 1.00 71.56 71 PRO A C 1
ATOM 575 O O . PRO A 1 71 ? -17.999 -2.576 9.657 1.00 71.56 71 PRO A O 1
ATOM 578 N N . ALA A 1 72 ? -17.334 -1.138 8.065 1.00 63.38 72 ALA A N 1
ATOM 579 C CA . ALA A 1 72 ? -18.679 -0.849 7.564 1.00 63.38 72 ALA A CA 1
ATOM 580 C C . ALA A 1 72 ? -19.361 -2.097 6.980 1.00 63.38 72 ALA A C 1
ATOM 582 O O . ALA A 1 72 ? -20.537 -2.328 7.234 1.00 63.38 72 ALA A O 1
ATOM 583 N N . ILE A 1 73 ? -18.611 -2.938 6.258 1.00 65.62 73 ILE A N 1
ATOM 584 C CA . ILE A 1 73 ? -19.124 -4.214 5.736 1.00 65.62 73 ILE A CA 1
ATOM 585 C C . ILE A 1 73 ? -19.456 -5.174 6.885 1.00 65.62 73 ILE A C 1
ATOM 587 O O . ILE A 1 73 ? -20.493 -5.828 6.854 1.00 65.62 73 ILE A O 1
ATOM 591 N N . LYS A 1 74 ? -18.603 -5.253 7.915 1.00 61.22 74 LYS A N 1
ATOM 592 C CA . LYS A 1 74 ? -18.847 -6.119 9.076 1.00 61.22 74 LYS A CA 1
ATOM 593 C C . LYS A 1 74 ? -20.104 -5.694 9.844 1.00 61.22 74 LYS A C 1
ATOM 595 O O . LYS A 1 74 ? -20.885 -6.560 10.216 1.00 61.22 74 LYS A O 1
ATOM 600 N N . LEU A 1 75 ? -20.302 -4.386 10.036 1.00 61.38 75 LEU A N 1
ATOM 601 C CA . LEU A 1 75 ? -21.506 -3.827 10.658 1.00 61.38 75 LEU A CA 1
ATOM 602 C C . LEU A 1 75 ? -22.762 -4.122 9.833 1.00 61.38 75 LEU A C 1
ATOM 604 O O . LEU A 1 75 ? -23.744 -4.611 10.382 1.00 61.38 75 LEU A O 1
ATOM 608 N N . PHE A 1 76 ? -22.699 -3.898 8.519 1.00 64.12 76 PHE A N 1
ATOM 609 C CA . PHE A 1 76 ? -23.802 -4.187 7.604 1.00 64.12 76 PHE A CA 1
ATOM 610 C C . PHE A 1 76 ? -24.225 -5.663 7.665 1.00 64.12 76 PHE A C 1
ATOM 612 O O . PHE A 1 76 ? -25.391 -5.956 7.900 1.00 64.12 76 PHE A O 1
ATOM 619 N N . LEU A 1 77 ? -23.266 -6.591 7.579 1.00 61.03 77 LEU A N 1
ATOM 620 C CA . LEU A 1 77 ? -23.545 -8.028 7.666 1.00 61.03 77 LEU A CA 1
ATOM 621 C C . LEU A 1 77 ? -24.097 -8.444 9.036 1.00 61.03 77 LEU A C 1
ATOM 623 O O . LEU A 1 77 ? -24.976 -9.296 9.109 1.00 61.03 77 LEU A O 1
ATOM 62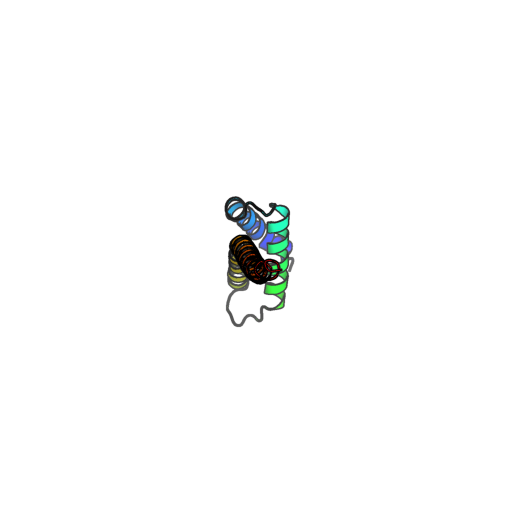7 N N . SER A 1 78 ? -23.597 -7.858 10.131 1.00 62.75 78 SER A N 1
ATOM 628 C CA . SER A 1 78 ? -24.147 -8.145 11.462 1.00 62.75 78 SER A CA 1
ATOM 629 C C . SER A 1 78 ? -25.577 -7.635 11.629 1.00 62.75 78 SER A C 1
ATOM 631 O O . SER A 1 78 ? -26.363 -8.269 12.326 1.00 62.75 78 SER A O 1
ATOM 633 N N . GLN A 1 79 ? -25.916 -6.519 10.981 1.00 57.59 79 GLN A N 1
ATOM 634 C CA . GLN A 1 79 ? -27.248 -5.932 11.037 1.00 57.59 79 GLN A CA 1
ATOM 635 C C . GLN A 1 79 ? -28.251 -6.728 10.196 1.00 57.59 79 GLN A C 1
ATOM 637 O O . GLN A 1 79 ? -29.310 -7.067 10.709 1.00 57.59 79 GLN A O 1
ATOM 642 N N . GLU A 1 80 ? -27.885 -7.139 8.976 1.00 58.88 80 GLU A N 1
ATOM 643 C CA . GLU A 1 80 ? -28.723 -8.038 8.165 1.00 58.88 80 GLU A CA 1
ATOM 644 C C . GLU A 1 80 ? -29.004 -9.368 8.880 1.00 58.88 80 GLU A C 1
ATOM 646 O O . GLU A 1 80 ? -30.120 -9.875 8.827 1.00 58.88 80 GLU A O 1
ATOM 651 N N . TYR A 1 81 ? -28.018 -9.925 9.591 1.00 56.69 81 TYR A N 1
ATOM 652 C CA . TYR A 1 81 ? -28.199 -11.172 10.342 1.00 56.69 81 TYR A CA 1
ATOM 653 C C . TYR A 1 81 ? -29.146 -11.010 11.543 1.00 56.69 81 TYR A C 1
ATOM 655 O O . TYR A 1 81 ? -29.924 -11.913 11.852 1.00 56.69 81 TYR A O 1
ATOM 663 N N . LEU A 1 82 ? -29.096 -9.858 12.218 1.00 57.56 82 LEU A N 1
ATOM 664 C CA . LEU A 1 82 ? -30.032 -9.506 13.288 1.00 57.56 82 LEU A CA 1
ATOM 665 C C . LEU A 1 82 ? -31.455 -9.320 12.748 1.00 57.56 82 LEU A C 1
ATOM 667 O O . LEU A 1 82 ? -32.382 -9.882 13.324 1.00 57.56 82 LEU A O 1
ATOM 671 N N . ASP A 1 83 ? -31.626 -8.618 11.627 1.00 54.31 83 ASP A N 1
ATOM 672 C CA . ASP A 1 83 ? -32.943 -8.416 11.008 1.00 54.31 83 ASP A CA 1
ATOM 673 C C . ASP A 1 83 ? -33.557 -9.744 10.526 1.00 54.31 83 ASP A C 1
ATOM 675 O O . ASP A 1 83 ? -34.750 -9.984 10.721 1.00 54.31 83 ASP A O 1
ATOM 679 N N . PHE A 1 84 ? -32.740 -10.658 9.988 1.00 55.62 84 PHE A N 1
ATOM 680 C CA . PHE A 1 84 ? -33.187 -12.008 9.621 1.00 55.62 84 PHE A CA 1
ATOM 681 C C . PHE A 1 84 ? -33.617 -12.824 10.851 1.00 55.62 84 PHE A C 1
ATOM 683 O O . PHE A 1 84 ? -34.660 -13.474 10.839 1.00 55.62 84 PHE A O 1
ATOM 690 N N . SER A 1 85 ? -32.859 -12.740 11.951 1.00 57.16 85 SER A N 1
ATOM 691 C CA . SER A 1 85 ? -33.191 -13.433 13.203 1.00 57.16 85 SER A CA 1
ATOM 692 C C . SER A 1 85 ? -34.468 -12.907 13.869 1.00 57.16 85 SER A C 1
ATOM 694 O O . SER A 1 85 ? -35.151 -13.675 14.550 1.00 57.16 85 SER A O 1
ATOM 696 N N . VAL A 1 86 ? -34.790 -11.618 13.723 1.00 56.97 86 VAL A N 1
ATOM 697 C CA . VAL A 1 86 ? -36.020 -11.031 14.283 1.00 56.97 86 VAL A CA 1
ATOM 698 C C . VAL A 1 86 ? -37.238 -11.469 13.467 1.00 56.97 86 VAL A C 1
ATOM 700 O O . VAL A 1 86 ? -38.251 -11.841 14.055 1.00 56.97 86 VAL A O 1
ATOM 703 N N . MET A 1 87 ? -37.124 -11.541 12.137 1.00 55.84 87 MET A N 1
ATOM 704 C CA . MET A 1 87 ? -38.209 -12.040 11.282 1.00 55.84 87 MET A CA 1
ATOM 705 C C . MET A 1 87 ? -38.559 -13.516 11.534 1.00 55.84 87 MET A C 1
ATOM 707 O O . MET A 1 87 ? -39.739 -13.865 11.528 1.00 55.84 87 MET A O 1
ATOM 711 N N . ASP A 1 88 ? -37.573 -14.371 11.825 1.00 52.12 88 ASP A N 1
ATOM 712 C CA . ASP A 1 88 ? -37.831 -15.777 12.188 1.00 52.12 88 ASP A CA 1
ATOM 713 C C . ASP A 1 88 ? -38.457 -15.929 13.590 1.00 52.12 88 ASP A C 1
ATOM 715 O O . ASP A 1 88 ? -39.168 -16.899 13.871 1.00 52.12 88 ASP A O 1
ATOM 719 N N . SER A 1 89 ? -38.248 -14.952 14.478 1.00 52.62 89 SER A N 1
ATOM 720 C CA . SER A 1 89 ? -38.800 -14.976 15.840 1.00 52.62 89 SER A CA 1
ATOM 721 C C . SER A 1 89 ? -40.301 -14.648 15.873 1.00 52.62 89 SER A C 1
ATOM 723 O O . SER A 1 89 ? -41.034 -15.190 16.704 1.00 52.62 89 SER A O 1
ATOM 725 N N . ASP A 1 90 ? -40.793 -13.843 14.928 1.00 50.06 90 ASP A N 1
ATOM 726 C CA . ASP A 1 90 ? -42.212 -13.462 14.850 1.00 50.06 90 ASP A CA 1
ATOM 727 C C . ASP A 1 90 ? -43.115 -14.562 14.256 1.00 50.06 90 ASP A C 1
ATOM 729 O O . ASP A 1 90 ? -44.327 -14.562 14.480 1.00 50.06 90 ASP A O 1
ATOM 733 N N . ILE A 1 91 ? -42.549 -15.561 13.569 1.00 52.81 91 ILE A N 1
ATOM 734 C CA . ILE A 1 91 ? -43.312 -16.683 12.989 1.00 52.81 91 ILE A CA 1
ATOM 735 C C . ILE A 1 91 ? -43.637 -17.776 14.028 1.00 52.81 91 ILE A C 1
ATOM 737 O O . ILE A 1 91 ? -44.541 -18.584 13.813 1.00 52.81 91 ILE A O 1
ATOM 741 N N . THR A 1 92 ? -42.996 -17.776 15.203 1.00 47.44 92 THR A N 1
ATOM 742 C CA . THR A 1 92 ? -43.154 -18.866 16.191 1.00 47.44 92 THR A CA 1
ATOM 743 C C . THR A 1 92 ? -44.133 -18.554 17.339 1.00 47.44 92 THR A C 1
ATOM 745 O O . THR A 1 92 ? -44.373 -19.409 18.188 1.00 47.44 92 THR A O 1
ATOM 748 N N . THR A 1 93 ? -44.773 -17.375 17.367 1.00 49.09 93 THR A N 1
ATOM 749 C CA . THR A 1 93 ? -45.591 -16.924 18.523 1.00 49.09 93 THR A CA 1
ATOM 750 C C . THR A 1 93 ? -47.107 -16.870 18.253 1.00 49.09 93 THR A C 1
ATOM 752 O O . THR A 1 93 ? -47.817 -16.053 18.831 1.00 49.09 93 THR A O 1
ATOM 755 N N . THR A 1 94 ? -47.655 -17.733 17.388 1.00 49.19 94 THR A N 1
ATOM 756 C CA . THR A 1 94 ? -49.124 -17.811 17.157 1.00 49.19 94 THR A CA 1
ATOM 757 C C . THR A 1 94 ? -49.718 -19.221 17.175 1.00 49.19 94 THR A C 1
ATOM 759 O O . THR A 1 94 ? -50.813 -19.444 16.665 1.00 49.19 94 THR A O 1
ATOM 762 N N . ALA A 1 95 ? -49.064 -20.184 17.826 1.00 50.69 95 ALA A N 1
ATOM 763 C CA . ALA A 1 95 ? -49.611 -21.533 17.960 1.00 50.69 95 ALA A CA 1
ATOM 764 C C . ALA A 1 95 ? -49.529 -22.061 19.397 1.00 50.69 95 ALA A C 1
ATOM 766 O O . ALA A 1 95 ? -48.868 -23.063 19.629 1.00 50.69 95 ALA A O 1
ATOM 767 N N . GLN A 1 96 ? -50.188 -21.400 20.358 1.00 51.12 96 GLN A N 1
ATOM 768 C CA . GLN A 1 96 ? -50.720 -22.060 21.566 1.00 51.12 96 GLN A CA 1
ATOM 769 C C . GLN A 1 96 ? -51.611 -21.120 22.394 1.00 51.12 96 GLN A C 1
ATOM 771 O O . GLN A 1 96 ? -51.315 -20.744 23.523 1.00 51.12 96 GLN A O 1
ATOM 776 N N . THR A 1 97 ? -52.765 -20.784 21.832 1.00 46.19 97 THR A N 1
ATOM 777 C CA . THR A 1 97 ? -53.944 -20.430 22.626 1.00 46.19 97 THR A CA 1
ATOM 778 C C . THR A 1 97 ? -55.155 -20.908 21.850 1.00 46.19 97 THR A C 1
ATOM 780 O O . THR A 1 97 ? -55.594 -20.241 20.920 1.00 46.19 97 THR A O 1
ATOM 783 N N . ASN A 1 98 ? -55.613 -22.123 22.155 1.00 44.72 98 ASN A N 1
ATOM 784 C CA . ASN A 1 98 ? -57.029 -22.439 22.339 1.00 44.72 98 ASN A CA 1
ATOM 785 C C . ASN A 1 98 ? -57.222 -23.935 22.625 1.00 44.72 98 ASN A C 1
ATOM 787 O O . ASN A 1 98 ? -56.926 -24.770 21.774 1.00 44.72 98 ASN A O 1
ATOM 791 N N . ASN A 1 99 ? -57.823 -24.158 23.799 1.00 38.72 99 ASN A N 1
ATOM 792 C CA . ASN A 1 99 ? -58.637 -25.290 24.259 1.00 38.72 99 ASN A CA 1
ATOM 793 C C . ASN A 1 99 ? -57.961 -26.626 24.569 1.00 38.72 99 ASN A C 1
ATOM 795 O O . ASN A 1 99 ? -57.636 -27.384 23.633 1.00 38.72 99 ASN A O 1
#

Sequence (99 aa):
MNYAIQFRGFVKSTVRKNKAALPDFTEHEIEAECWAVLAIAIHRWDGSKGKLSSWIYTAVTGRMKDLRKRPAIKLFLSQEYLDFSVMDSDITTTAQTNN